Protein AF-A0A3D3P525-F1 (afdb_monomer_lite)

Sequence (52 aa):
MSACLYECNIMHRRVKPNQNRFDYRVFMLSFDLCELPKKTFLGINRFNLFSL

Structure (mmCIF, N/CA/C/O backbone):
data_AF-A0A3D3P525-F1
#
_entry.id   AF-A0A3D3P525-F1
#
loop_
_atom_site.group_PDB
_atom_site.id
_atom_site.type_symbol
_atom_site.label_atom_id
_atom_site.label_alt_id
_atom_site.label_comp_id
_atom_site.label_asym_id
_atom_site.label_entity_id
_atom_site.label_seq_id
_atom_site.pdbx_PDB_ins_code
_atom_site.Cartn_x
_atom_site.Cartn_y
_atom_site.Cartn_z
_atom_site.occupancy
_atom_site.B_iso_or_equiv
_atom_site.auth_seq_id
_atom_site.auth_comp_id
_atom_site.auth_asym_id
_atom_site.auth_atom_id
_atom_site.pdbx_PDB_model_num
ATOM 1 N N . MET A 1 1 ? 4.353 -8.005 -14.508 1.00 62.03 1 MET A N 1
ATOM 2 C CA . MET A 1 1 ? 3.102 -7.793 -13.749 1.00 62.03 1 MET A CA 1
ATOM 3 C C . MET A 1 1 ? 2.753 -6.323 -13.888 1.00 62.03 1 MET A C 1
ATOM 5 O O . MET A 1 1 ? 3.581 -5.505 -13.530 1.00 62.03 1 MET A O 1
ATOM 9 N N . SER A 1 2 ? 1.601 -5.966 -14.466 1.00 80.62 2 SER A N 1
ATOM 10 C CA . SER A 1 2 ? 1.301 -4.556 -14.763 1.00 80.62 2 SER A CA 1
ATOM 11 C C . SER A 1 2 ? 1.198 -3.718 -13.490 1.00 80.62 2 SER A C 1
ATOM 13 O O . SER A 1 2 ? 0.630 -4.174 -12.497 1.00 80.62 2 SER A O 1
ATOM 15 N N . ALA A 1 3 ? 1.705 -2.486 -13.539 1.00 88.69 3 ALA A N 1
ATOM 16 C CA . ALA A 1 3 ? 1.518 -1.534 -12.456 1.00 88.69 3 ALA A CA 1
ATOM 17 C C . ALA A 1 3 ? 0.020 -1.266 -12.222 1.00 88.69 3 ALA A C 1
ATOM 19 O O . ALA A 1 3 ? -0.737 -1.071 -13.174 1.00 88.69 3 ALA A O 1
ATOM 20 N N . CYS A 1 4 ? -0.394 -1.236 -10.956 1.00 93.50 4 CYS A N 1
ATOM 21 C CA . CYS A 1 4 ? -1.780 -1.029 -10.546 1.00 93.50 4 CYS A CA 1
ATOM 22 C C . CYS A 1 4 ? -1.859 0.041 -9.456 1.00 93.50 4 CYS A C 1
ATOM 24 O O . CYS A 1 4 ? -1.048 0.056 -8.527 1.00 93.50 4 CYS A O 1
ATOM 26 N N . LEU A 1 5 ? -2.876 0.899 -9.545 1.00 94.88 5 LEU A N 1
ATOM 27 C CA . LEU A 1 5 ? -3.244 1.835 -8.489 1.00 94.88 5 LEU A CA 1
ATOM 28 C C . LEU A 1 5 ? -4.469 1.293 -7.753 1.00 94.88 5 LEU A C 1
ATOM 30 O O . LEU A 1 5 ? -5.521 1.090 -8.355 1.00 94.88 5 LEU A O 1
ATOM 34 N N . TYR A 1 6 ? -4.328 1.073 -6.453 1.00 95.44 6 TYR A N 1
ATOM 35 C CA . TYR A 1 6 ? -5.412 0.650 -5.578 1.00 95.44 6 TYR A CA 1
ATOM 36 C C . TYR A 1 6 ? -5.959 1.858 -4.835 1.00 95.44 6 TYR A C 1
ATOM 38 O O . TYR A 1 6 ? -5.200 2.624 -4.241 1.00 95.44 6 TYR A O 1
ATOM 46 N N . GLU A 1 7 ? -7.278 1.999 -4.842 1.00 97.38 7 GLU A N 1
ATOM 47 C CA . GLU A 1 7 ? -8.001 2.999 -4.066 1.00 97.38 7 GLU A CA 1
ATOM 48 C C . GLU A 1 7 ? -8.782 2.294 -2.958 1.00 97.38 7 GLU A C 1
ATOM 50 O O . GLU A 1 7 ? -9.515 1.333 -3.203 1.00 97.38 7 GLU A O 1
ATOM 55 N N . CYS A 1 8 ? -8.614 2.756 -1.721 1.00 97.12 8 CYS A N 1
ATOM 56 C CA . CYS A 1 8 ? -9.297 2.190 -0.565 1.00 97.12 8 CYS A CA 1
ATOM 57 C C . CYS A 1 8 ? -9.862 3.298 0.319 1.00 97.12 8 CYS A C 1
ATOM 59 O O . CYS A 1 8 ? -9.174 4.268 0.638 1.00 97.12 8 CYS A O 1
ATOM 61 N N . ASN A 1 9 ? -11.100 3.118 0.775 1.00 97.50 9 ASN A N 1
ATOM 62 C CA . ASN A 1 9 ? -11.675 3.932 1.839 1.00 97.50 9 ASN A CA 1
ATOM 63 C C . ASN A 1 9 ? -11.483 3.183 3.159 1.00 97.50 9 ASN A C 1
ATOM 65 O O . ASN A 1 9 ? -12.008 2.083 3.333 1.00 97.50 9 ASN A O 1
ATOM 69 N N . ILE A 1 10 ? -10.708 3.765 4.068 1.00 96.50 10 ILE A N 1
ATOM 70 C CA . ILE A 1 10 ? -10.393 3.178 5.365 1.00 96.50 10 ILE A CA 1
ATOM 71 C C . ILE A 1 10 ? -11.187 3.911 6.435 1.00 96.50 10 ILE A C 1
ATOM 73 O O . ILE A 1 10 ? -11.212 5.140 6.484 1.00 96.50 10 ILE A 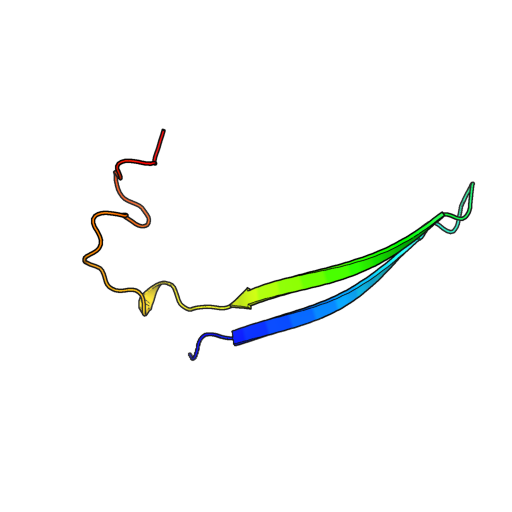O 1
ATOM 77 N N . MET A 1 11 ? -11.805 3.133 7.317 1.00 96.25 11 MET A N 1
ATOM 78 C CA . MET A 1 11 ? -12.450 3.632 8.519 1.00 96.25 11 MET A CA 1
ATOM 79 C C . MET A 1 11 ? -11.696 3.098 9.733 1.00 96.25 11 MET A C 1
ATOM 81 O O . MET A 1 11 ? -11.674 1.894 9.991 1.00 96.25 11 MET A O 1
ATOM 85 N N . HIS A 1 12 ? -11.075 4.001 10.484 1.00 95.88 12 HIS A N 1
ATOM 86 C CA . HIS A 1 12 ? -10.494 3.714 11.788 1.00 95.88 12 HIS A CA 1
ATOM 87 C C . HIS A 1 12 ? -11.445 4.190 12.878 1.00 95.88 12 HIS A C 1
ATOM 89 O O . HIS A 1 12 ? -11.803 5.367 12.944 1.00 95.88 12 HIS A O 1
ATOM 95 N N . ARG A 1 13 ? -11.833 3.284 13.779 1.00 95.56 13 ARG A N 1
ATOM 96 C CA . ARG A 1 13 ? -12.675 3.622 14.927 1.00 95.56 13 ARG A CA 1
ATOM 97 C C . ARG A 1 13 ? -12.050 3.143 16.219 1.00 95.56 13 ARG A C 1
ATOM 99 O O . ARG A 1 13 ? -11.876 1.948 16.443 1.00 95.56 13 ARG A O 1
ATOM 106 N N . ARG A 1 14 ? -11.798 4.090 17.115 1.00 94.62 14 ARG A N 1
ATOM 107 C CA . ARG A 1 14 ? -11.529 3.803 18.519 1.00 94.62 14 ARG A CA 1
ATOM 108 C C . ARG A 1 14 ? -12.863 3.702 19.251 1.00 94.62 14 ARG A C 1
ATOM 110 O O . ARG A 1 14 ? -13.676 4.615 19.169 1.00 94.62 14 ARG A O 1
ATOM 1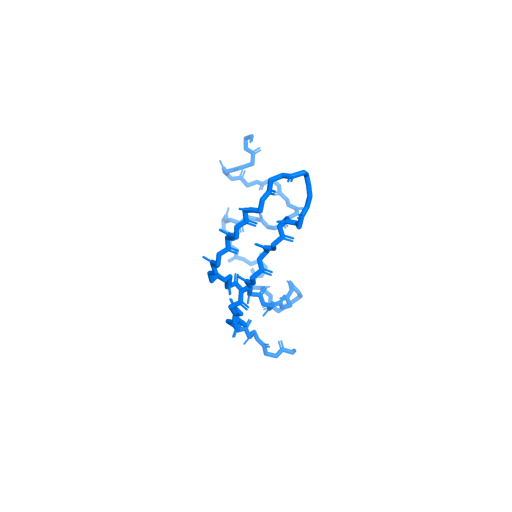17 N N . VAL A 1 15 ? -13.093 2.593 19.954 1.00 95.69 15 VAL A N 1
ATOM 118 C CA . VAL A 1 15 ? -14.369 2.330 20.652 1.00 95.69 15 VAL A CA 1
ATOM 119 C C . VAL A 1 15 ? -14.308 2.714 22.137 1.00 95.69 15 VAL A C 1
ATOM 121 O O . VAL A 1 15 ? -15.334 3.059 22.714 1.00 95.69 15 VAL A O 1
ATOM 124 N N . LYS A 1 16 ? -13.119 2.688 22.762 1.00 92.44 16 LYS A N 1
ATOM 125 C CA . LYS A 1 16 ? -12.905 3.061 24.173 1.00 92.44 16 LYS A CA 1
ATOM 126 C C . LYS A 1 16 ? -11.552 3.761 24.406 1.00 92.44 16 LYS A C 1
ATOM 128 O O . LYS A 1 16 ? -10.593 3.499 23.671 1.00 92.44 16 LYS A O 1
ATOM 133 N N . PRO A 1 17 ? -11.429 4.611 25.447 1.00 89.31 17 PRO A N 1
ATOM 134 C CA . PRO A 1 17 ? -12.502 5.051 26.348 1.00 89.31 17 PRO A CA 1
ATOM 135 C C . PRO A 1 17 ? -13.447 6.076 25.701 1.00 89.31 17 PRO A C 1
ATOM 137 O O . PRO A 1 17 ? -14.643 6.010 25.946 1.00 89.31 17 PRO A O 1
ATOM 140 N N . ASN A 1 18 ? -12.941 6.947 24.821 1.00 90.62 18 ASN A N 1
ATOM 141 C CA . ASN A 1 18 ? -13.758 7.860 24.022 1.00 90.62 18 ASN A CA 1
ATOM 142 C C . ASN A 1 18 ? -13.899 7.344 22.582 1.00 90.62 18 ASN A C 1
ATOM 144 O O . ASN A 1 18 ? -12.963 6.740 22.043 1.00 90.62 18 ASN A O 1
ATOM 148 N N . GLN A 1 19 ? -15.064 7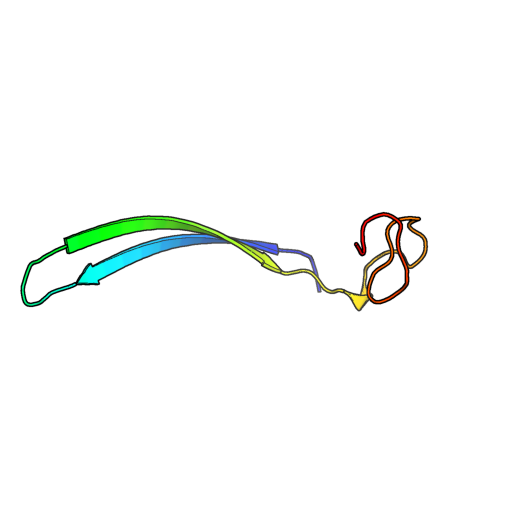.575 21.978 1.00 94.25 19 GLN A N 1
ATOM 149 C CA . GLN A 1 19 ? -15.341 7.150 20.613 1.00 94.25 19 GLN A CA 1
ATOM 150 C C . GLN A 1 19 ? -14.819 8.181 19.618 1.00 94.25 19 GLN A C 1
ATOM 152 O O . GLN A 1 19 ? -15.412 9.240 19.451 1.00 94.25 19 GLN A O 1
ATOM 157 N N . ASN A 1 20 ? -13.749 7.823 18.910 1.00 94.94 20 ASN A N 1
ATOM 158 C CA . ASN A 1 20 ? -13.206 8.629 17.823 1.00 94.94 20 ASN A CA 1
ATOM 159 C C . ASN A 1 20 ? -13.273 7.824 16.529 1.00 94.94 20 ASN A C 1
ATOM 161 O O . ASN A 1 20 ? -12.898 6.647 16.505 1.00 94.94 20 ASN A O 1
ATOM 165 N N . ARG A 1 21 ? -13.737 8.464 15.458 1.00 96.00 21 ARG A N 1
ATOM 166 C CA . ARG A 1 21 ? -13.816 7.885 14.119 1.00 96.00 21 ARG A CA 1
ATOM 167 C C . ARG A 1 21 ? -12.998 8.740 13.162 1.00 96.00 21 ARG A C 1
ATOM 169 O O . ARG A 1 21 ? -13.078 9.964 13.210 1.00 96.00 21 ARG A O 1
ATOM 176 N N . PHE A 1 22 ? -12.222 8.079 12.320 1.00 96.62 22 PHE A N 1
ATOM 177 C CA . PHE A 1 22 ? -11.424 8.699 11.282 1.00 96.62 22 PHE A CA 1
ATOM 178 C C . PHE A 1 22 ? -11.623 7.924 9.985 1.00 96.62 22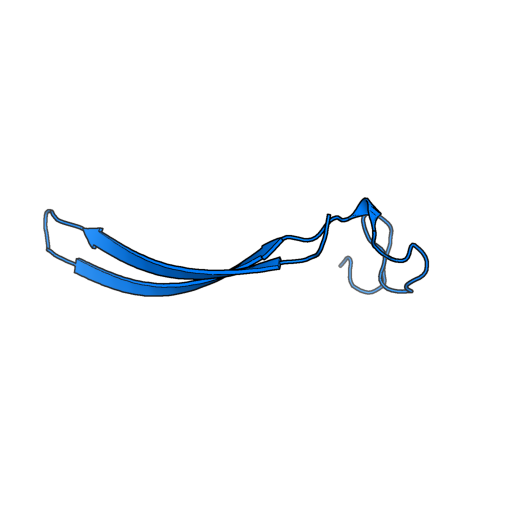 PHE A C 1
ATOM 180 O O . PHE A 1 22 ? -11.220 6.766 9.878 1.00 96.62 22 PHE A O 1
ATOM 187 N N . ASP A 1 23 ? -12.280 8.563 9.025 1.00 97.44 23 ASP A N 1
ATOM 188 C CA . ASP A 1 23 ? -12.487 8.037 7.683 1.00 97.44 23 ASP A CA 1
ATOM 189 C C . ASP A 1 23 ? -11.561 8.776 6.727 1.00 97.44 23 ASP A C 1
ATOM 191 O O . ASP A 1 23 ? -11.518 10.008 6.712 1.00 97.44 23 ASP A O 1
ATOM 195 N N . TYR A 1 24 ? -10.811 8.026 5.936 1.00 96.62 24 TYR A N 1
ATOM 196 C CA . TYR A 1 24 ? -9.855 8.593 5.000 1.00 96.62 24 TYR A CA 1
ATOM 197 C C . TYR A 1 24 ? -9.677 7.683 3.795 1.00 96.62 24 TYR A C 1
ATOM 199 O O . TYR A 1 24 ? -10.020 6.499 3.813 1.00 96.62 24 TYR A O 1
ATOM 207 N N . ARG A 1 25 ? -9.143 8.257 2.722 1.00 97.06 25 ARG A N 1
ATOM 208 C CA . ARG A 1 25 ? -8.851 7.538 1.490 1.00 97.06 25 ARG A CA 1
ATOM 209 C C . ARG A 1 25 ? -7.356 7.285 1.387 1.00 97.06 25 ARG A C 1
ATOM 211 O O . ARG A 1 25 ? -6.559 8.189 1.634 1.00 97.06 25 ARG A O 1
ATOM 218 N N . VAL A 1 26 ? -6.991 6.066 1.017 1.00 96.69 26 VAL A N 1
ATOM 219 C CA . VAL A 1 26 ? -5.608 5.671 0.752 1.00 96.69 26 VAL A CA 1
ATOM 220 C C . VAL A 1 26 ? -5.485 5.243 -0.695 1.00 96.69 26 VAL A C 1
ATOM 222 O O . VAL A 1 26 ? -6.346 4.539 -1.223 1.00 96.69 26 VAL A O 1
ATOM 225 N N . PHE A 1 27 ? -4.380 5.657 -1.303 1.00 96.62 27 PHE A N 1
ATOM 226 C CA . PHE A 1 27 ? -3.961 5.216 -2.619 1.00 96.62 27 PHE A CA 1
ATOM 227 C C . PHE A 1 27 ? -2.665 4.425 -2.471 1.00 96.62 27 PHE A C 1
ATOM 229 O O . PHE A 1 27 ? -1.716 4.905 -1.850 1.00 96.62 27 PHE A O 1
ATOM 236 N N . MET A 1 28 ? -2.631 3.210 -3.012 1.00 94.94 28 MET A N 1
ATOM 237 C CA . MET A 1 28 ? -1.448 2.349 -2.988 1.00 94.94 28 MET A CA 1
ATOM 238 C C . MET A 1 28 ? -1.036 2.035 -4.418 1.00 94.94 28 MET A C 1
ATOM 240 O O . MET A 1 28 ? -1.862 1.613 -5.223 1.00 94.94 28 MET A O 1
ATOM 244 N N . LEU A 1 29 ? 0.240 2.225 -4.737 1.00 93.62 29 LEU A N 1
ATOM 245 C CA . LEU A 1 29 ? 0.791 1.877 -6.040 1.00 93.62 29 LEU A CA 1
ATOM 246 C C . LEU A 1 29 ? 1.540 0.549 -5.924 1.00 93.62 29 LEU A C 1
ATOM 248 O O . LEU A 1 29 ? 2.493 0.441 -5.153 1.00 93.62 29 LEU A O 1
ATOM 252 N N . SER A 1 30 ? 1.129 -0.447 -6.703 1.00 92.06 30 SER A N 1
ATOM 253 C CA . SER A 1 30 ? 1.900 -1.674 -6.898 1.00 92.06 30 SER A CA 1
ATOM 254 C C . SER A 1 30 ? 2.575 -1.610 -8.253 1.00 92.06 30 SER A C 1
ATOM 256 O O . SER A 1 30 ? 1.913 -1.408 -9.268 1.00 92.06 30 SER A O 1
ATOM 258 N N . PHE A 1 31 ? 3.890 -1.766 -8.269 1.00 88.94 31 PHE A N 1
ATOM 259 C CA . PHE A 1 31 ? 4.684 -1.839 -9.484 1.00 88.94 31 PHE A CA 1
ATOM 260 C C . PHE A 1 31 ? 5.882 -2.745 -9.236 1.00 88.94 31 PHE A C 1
ATOM 262 O O . PHE A 1 31 ? 6.399 -2.815 -8.118 1.00 88.94 31 PHE A O 1
ATOM 269 N N . ASP A 1 32 ? 6.302 -3.453 -10.278 1.00 86.56 32 ASP A N 1
ATOM 270 C CA . ASP A 1 32 ? 7.476 -4.308 -10.215 1.00 86.56 32 ASP A CA 1
ATOM 271 C C . ASP A 1 32 ? 8.744 -3.468 -10.419 1.00 86.56 32 ASP A C 1
ATOM 273 O O . ASP A 1 32 ? 8.915 -2.786 -11.431 1.00 86.56 32 ASP A O 1
ATOM 277 N N . LEU A 1 33 ? 9.657 -3.531 -9.450 1.00 80.56 33 LEU A N 1
ATOM 278 C CA . LEU A 1 33 ? 10.945 -2.849 -9.533 1.00 80.56 33 LEU A CA 1
ATOM 279 C C . LEU A 1 33 ? 11.844 -3.441 -10.629 1.00 80.56 33 LEU A C 1
ATOM 281 O O . LEU A 1 33 ? 12.703 -2.731 -11.157 1.00 80.56 33 LEU A O 1
ATOM 285 N N . CYS A 1 34 ? 11.659 -4.714 -10.990 1.00 81.69 34 CYS A N 1
ATOM 286 C CA . CYS A 1 34 ? 12.411 -5.367 -12.060 1.00 81.69 34 CYS A CA 1
ATOM 287 C C . CYS A 1 34 ? 12.056 -4.828 -13.453 1.00 81.69 34 CYS A C 1
ATOM 289 O O . CYS A 1 34 ? 12.896 -4.897 -14.353 1.00 81.69 34 CYS A O 1
ATOM 291 N N . GLU A 1 35 ? 10.858 -4.265 -13.627 1.00 80.69 35 GLU A N 1
ATOM 292 C CA . GLU A 1 35 ? 10.393 -3.680 -14.892 1.00 80.69 35 GLU A CA 1
ATOM 293 C C . GLU A 1 35 ? 10.896 -2.241 -15.108 1.00 80.69 35 GLU A C 1
ATOM 295 O O . GLU A 1 35 ? 10.737 -1.674 -16.191 1.00 80.69 35 GLU A O 1
ATOM 300 N N . LEU A 1 36 ? 11.538 -1.633 -14.105 1.00 77.75 36 LEU A N 1
ATOM 301 C CA . LEU A 1 36 ? 11.983 -0.247 -14.194 1.00 77.75 36 LEU A CA 1
ATOM 302 C C . LEU A 1 36 ? 13.205 -0.089 -15.110 1.00 77.75 36 LEU A C 1
ATOM 304 O O . LEU A 1 36 ? 14.147 -0.893 -15.073 1.00 77.75 36 LEU A O 1
ATOM 308 N N . PRO A 1 37 ? 13.257 0.994 -15.906 1.00 74.69 37 PRO A N 1
ATOM 309 C CA . PRO A 1 37 ? 14.392 1.256 -16.772 1.00 74.69 37 PRO A CA 1
ATOM 310 C C . PRO A 1 37 ? 15.653 1.487 -15.930 1.00 74.69 37 PRO A C 1
ATOM 312 O O . PRO A 1 37 ? 15.760 2.439 -15.164 1.00 74.69 37 PRO A O 1
ATOM 315 N N . LYS A 1 38 ? 16.676 0.647 -16.125 1.00 67.75 38 LYS A N 1
AT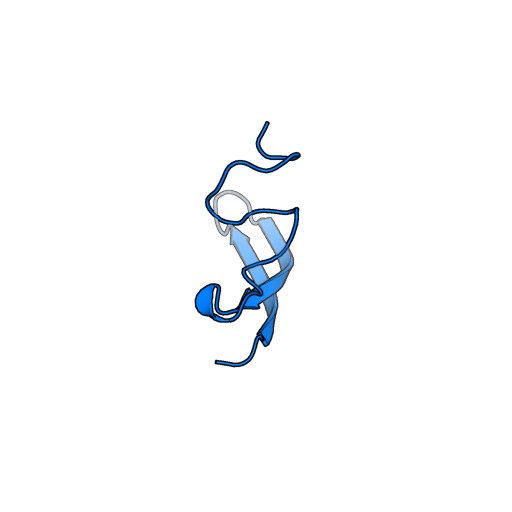OM 316 C CA . LYS A 1 38 ? 17.959 0.727 -15.392 1.00 67.75 38 LYS A CA 1
ATOM 317 C C . LYS A 1 38 ? 18.765 2.006 -15.677 1.00 67.75 38 LYS A C 1
ATOM 319 O O . LYS A 1 38 ? 19.778 2.256 -15.014 1.00 67.75 38 LYS A O 1
ATOM 324 N N . LYS A 1 39 ? 18.338 2.819 -16.648 1.00 67.38 39 LYS A N 1
ATOM 325 C CA . LYS A 1 39 ? 18.990 4.058 -17.088 1.00 67.38 39 LYS A CA 1
ATOM 326 C C . LYS A 1 39 ? 18.149 5.282 -16.745 1.00 67.38 39 LYS A C 1
ATOM 328 O O . LYS A 1 39 ? 17.532 5.896 -17.604 1.00 67.38 39 LYS A O 1
ATOM 333 N N . THR A 1 40 ? 18.197 5.668 -15.486 1.00 60.50 40 THR A N 1
ATOM 334 C CA . THR A 1 40 ? 17.762 6.982 -15.028 1.00 60.50 40 THR A CA 1
ATOM 335 C C . THR A 1 40 ? 18.863 7.533 -14.130 1.00 60.50 40 THR A C 1
ATOM 337 O O . THR A 1 40 ? 19.381 6.819 -13.267 1.00 60.50 40 THR A O 1
ATOM 340 N N . PHE A 1 41 ? 19.247 8.796 -14.345 1.00 59.88 41 PHE A N 1
ATOM 341 C CA . PHE A 1 41 ? 20.123 9.575 -13.449 1.00 59.88 41 PHE A CA 1
ATOM 342 C C . PHE A 1 41 ? 19.602 9.585 -11.993 1.00 59.88 41 PHE A C 1
ATOM 344 O O . PHE A 1 41 ? 20.339 9.852 -11.050 1.00 59.88 41 PHE A O 1
ATOM 351 N N . LEU A 1 42 ? 18.330 9.221 -11.821 1.00 61.78 42 LEU A N 1
ATOM 352 C CA . LEU A 1 42 ? 17.686 8.804 -10.584 1.00 61.78 42 LEU A CA 1
ATOM 353 C C . LEU A 1 42 ? 17.901 7.294 -10.402 1.00 61.78 42 LEU A C 1
ATOM 355 O O . LEU A 1 42 ? 17.337 6.476 -11.130 1.00 61.78 42 LEU A O 1
ATOM 359 N N . GLY A 1 43 ? 18.797 6.919 -9.495 1.00 64.50 43 GLY A N 1
ATOM 360 C CA . GLY A 1 43 ? 19.167 5.530 -9.252 1.00 64.50 43 GLY A CA 1
ATOM 361 C C . GLY A 1 43 ? 18.294 4.845 -8.207 1.00 64.50 43 GLY A C 1
ATOM 362 O O . GLY A 1 43 ? 17.997 5.430 -7.174 1.00 64.50 43 GLY A O 1
ATOM 363 N N . ILE A 1 44 ? 17.948 3.584 -8.455 1.00 67.25 44 ILE A N 1
ATOM 364 C CA . ILE A 1 44 ? 17.314 2.693 -7.478 1.00 67.25 44 ILE A CA 1
ATOM 365 C C . ILE A 1 44 ? 18.421 1.796 -6.919 1.00 67.25 44 ILE A C 1
ATOM 367 O O . ILE A 1 44 ? 19.166 1.207 -7.703 1.00 67.25 44 ILE A O 1
ATOM 371 N N . ASN A 1 45 ? 18.561 1.722 -5.591 1.00 65.06 45 ASN A N 1
ATOM 372 C CA . ASN A 1 45 ? 19.603 0.947 -4.896 1.00 65.06 45 ASN A CA 1
ATOM 373 C C . ASN A 1 45 ? 21.049 1.264 -5.341 1.00 65.06 45 ASN A C 1
ATOM 375 O O . ASN A 1 45 ? 21.911 0.387 -5.364 1.00 65.06 45 ASN A O 1
ATOM 379 N N . ARG A 1 46 ? 21.325 2.518 -5.716 1.00 70.00 46 ARG A N 1
ATOM 380 C CA . ARG A 1 46 ? 22.662 3.017 -6.078 1.00 70.00 46 ARG A CA 1
ATOM 381 C C . ARG A 1 46 ? 22.782 4.494 -5.727 1.00 70.00 46 ARG A C 1
ATOM 383 O O . ARG A 1 46 ? 21.761 5.167 -5.605 1.00 70.00 46 ARG A O 1
ATOM 390 N N . PHE A 1 47 ? 24.014 4.993 -5.642 1.00 67.94 47 PHE A N 1
ATOM 391 C CA . PHE A 1 47 ? 24.285 6.413 -5.424 1.00 67.94 47 PHE A CA 1
ATOM 392 C C . PHE A 1 47 ? 23.547 7.269 -6.468 1.00 67.94 47 P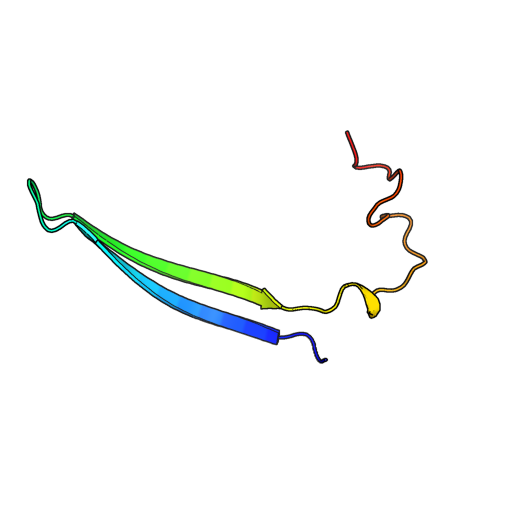HE A C 1
ATOM 394 O O . PHE A 1 47 ? 23.719 7.079 -7.676 1.00 67.94 47 PHE A O 1
ATOM 401 N N . ASN A 1 48 ? 22.687 8.172 -6.003 1.00 70.00 48 ASN A N 1
ATOM 402 C CA . ASN A 1 48 ? 21.916 9.106 -6.818 1.00 70.00 48 ASN A CA 1
ATOM 403 C C . ASN A 1 48 ? 21.961 10.520 -6.200 1.00 70.00 48 ASN A C 1
ATOM 405 O O . ASN A 1 48 ? 22.222 10.673 -5.006 1.00 70.00 48 ASN A O 1
ATOM 409 N N . LEU A 1 49 ? 21.692 11.548 -7.013 1.00 67.69 49 LEU A N 1
ATOM 410 C CA . LEU A 1 49 ? 21.774 12.966 -6.624 1.00 67.69 49 LEU A CA 1
ATOM 411 C C . LEU A 1 49 ? 20.869 13.344 -5.429 1.00 67.69 49 LEU A C 1
ATOM 413 O O . LEU A 1 49 ? 21.124 14.338 -4.761 1.00 67.69 49 LEU A O 1
ATOM 417 N N . PHE A 1 50 ? 19.832 12.550 -5.157 1.00 67.75 50 PHE A N 1
ATOM 418 C CA . PHE A 1 50 ? 18.844 12.766 -4.099 1.00 67.75 50 PHE A CA 1
ATOM 419 C C . PHE A 1 50 ? 18.983 11.770 -2.929 1.00 67.75 50 PHE A C 1
ATOM 421 O O . PHE A 1 50 ? 18.069 11.671 -2.118 1.00 67.75 50 PHE A O 1
ATOM 428 N N . SER A 1 51 ? 20.100 11.034 -2.822 1.00 68.69 51 SER A N 1
ATOM 429 C CA . SER A 1 51 ? 20.374 10.094 -1.708 1.00 68.69 51 SER A CA 1
ATOM 430 C C . SER A 1 51 ? 21.144 10.767 -0.560 1.00 68.69 51 SER A C 1
ATOM 432 O O . SER A 1 51 ? 22.120 10.211 -0.059 1.00 68.69 51 SER A O 1
ATOM 434 N N . LEU A 1 52 ? 20.741 11.991 -0.201 1.00 56.91 52 LEU A N 1
ATOM 435 C CA . LEU A 1 52 ? 21.256 12.712 0.971 1.00 56.91 52 LEU A CA 1
ATOM 436 C C . LEU A 1 52 ? 20.690 12.136 2.272 1.00 56.91 52 LEU A C 1
ATOM 438 O O . LEU A 1 52 ? 19.476 11.832 2.295 1.00 56.91 52 LEU A O 1
#

Secondary structure (DSSP, 8-state):
---EEEEEEEEEEE-SSS-EEEEEEEEEEE--GGGS-S--SS-SSS--TT--

Radius of gyration: 18.67 Å; chains: 1; bounding box: 40×21×43 Å

Foldseek 3Di:
DDKDKDKDWDWDWDPPDDTDIDIDIDIDIDDDPVPDDCDDCAHDPDDHPPPD

pLDDT: mean 83.75, std 13.53, range [56.91, 97.5]